Protein AF-A0A7W0TK50-F1 (afdb_monomer_lite)

Secondary structure (DSSP, 8-state):
-----------------------HHHHHHHHHHHHHHHTSHHHHHHHHHHHHHHHHHHHHHHTTTSS-SS-HHHHHHHHHHHHHHHHHHHHHHHHHHHHHHHHHHHHHHHHHHHHHHHHHHHHHHHHHHHHHHHHHHHHHHHHHHHHHHHHHHHTTTTTSS---------

Sequence (170 aa):
MAEGSGRRLDQPRGKGLATPRIDADAFGRFSEGIARFLGTGRFLFFQTLIVIAWITLNLVAVNLRWDMYPFILLNLVFSTQAAYAAPLILLAQNRQADRDRVQAEEDRSRAVSERAETEYLARELASLRASIGELATRDFIRSEMARLAGDEHDGTDDGRRRGGPRQPRN

Structure (mmCIF, N/CA/C/O backbone):
data_AF-A0A7W0TK50-F1
#
_entry.id   AF-A0A7W0TK50-F1
#
loop_
_atom_site.group_PDB
_atom_site.id
_atom_site.type_symbol
_atom_site.label_atom_id
_atom_site.label_alt_id
_atom_site.label_comp_id
_atom_site.label_asym_id
_atom_site.label_entity_id
_atom_site.label_seq_id
_atom_site.pdbx_PDB_ins_code
_atom_site.Cartn_x
_atom_site.Cartn_y
_atom_site.Cartn_z
_atom_site.occupancy
_atom_site.B_iso_or_equiv
_atom_site.auth_seq_id
_atom_site.auth_comp_id
_atom_site.auth_asym_id
_atom_site.auth_atom_id
_atom_site.pdbx_PDB_model_num
ATOM 1 N N . MET A 1 1 ? -65.786 22.161 -4.302 1.00 48.03 1 MET A N 1
ATOM 2 C CA . MET A 1 1 ? -64.637 21.644 -5.075 1.00 48.03 1 MET A CA 1
ATOM 3 C C . MET A 1 1 ? -63.671 22.787 -5.338 1.00 48.03 1 MET A C 1
ATOM 5 O O . MET A 1 1 ? -63.972 23.614 -6.184 1.00 48.03 1 MET A O 1
ATOM 9 N N . ALA A 1 2 ? -62.576 22.863 -4.580 1.00 45.66 2 ALA A N 1
ATOM 10 C CA . ALA A 1 2 ? -61.372 23.635 -4.907 1.00 45.66 2 ALA A CA 1
ATOM 11 C C . ALA A 1 2 ? -60.284 23.262 -3.883 1.00 45.66 2 ALA A C 1
ATOM 13 O O . ALA A 1 2 ? -60.076 23.970 -2.902 1.00 45.66 2 ALA A O 1
ATOM 14 N N . GLU A 1 3 ? -59.642 22.107 -4.062 1.00 50.06 3 GLU A N 1
ATOM 15 C CA . GLU A 1 3 ? -58.430 21.776 -3.308 1.00 50.06 3 GLU A CA 1
ATOM 16 C C . GLU A 1 3 ? -57.230 22.424 -4.002 1.00 50.06 3 GLU A C 1
ATOM 18 O O . GLU A 1 3 ? -56.899 22.121 -5.150 1.00 50.06 3 GLU A O 1
ATOM 23 N N . GLY A 1 4 ? -56.605 23.367 -3.297 1.00 53.03 4 GLY A N 1
ATOM 24 C CA . GLY A 1 4 ? -55.349 23.984 -3.690 1.00 53.03 4 GLY A CA 1
ATOM 25 C C . GLY A 1 4 ? -54.232 22.947 -3.671 1.00 53.03 4 GLY A C 1
ATOM 26 O O . GLY A 1 4 ? -53.811 22.477 -2.617 1.00 53.03 4 GLY A O 1
ATOM 27 N N . SER A 1 5 ? -53.750 22.595 -4.859 1.00 56.09 5 SER A N 1
ATOM 28 C CA . SER A 1 5 ? -52.656 21.652 -5.058 1.00 56.09 5 SER A CA 1
ATOM 29 C C . SER A 1 5 ? -51.350 22.223 -4.487 1.00 56.09 5 SER A C 1
ATOM 31 O O . SER A 1 5 ? -50.705 23.077 -5.098 1.00 56.09 5 SER A O 1
ATOM 33 N N . GLY A 1 6 ? -50.946 21.736 -3.313 1.00 60.34 6 GLY A N 1
ATOM 34 C CA . GLY A 1 6 ? -49.647 22.009 -2.701 1.00 60.34 6 GLY A CA 1
ATOM 35 C C . GLY A 1 6 ? -48.510 21.445 -3.552 1.00 60.34 6 GLY A C 1
ATOM 36 O O . GLY A 1 6 ? -48.143 20.275 -3.444 1.00 60.34 6 GLY A O 1
ATOM 37 N N . ARG A 1 7 ? -47.950 22.283 -4.425 1.00 56.72 7 ARG A N 1
ATOM 38 C CA . ARG A 1 7 ? -46.778 21.967 -5.244 1.00 56.72 7 ARG A CA 1
ATOM 39 C C . ARG A 1 7 ? -45.553 21.919 -4.327 1.00 56.72 7 ARG A C 1
ATOM 41 O O . ARG A 1 7 ? -45.020 22.957 -3.946 1.00 56.72 7 ARG A O 1
ATOM 48 N N . ARG A 1 8 ? -45.137 20.711 -3.935 1.00 58.75 8 ARG A N 1
ATOM 49 C CA . ARG A 1 8 ? -43.921 20.486 -3.140 1.00 58.75 8 ARG A CA 1
ATOM 50 C C . ARG A 1 8 ? -42.704 20.966 -3.936 1.00 58.75 8 ARG A C 1
ATOM 52 O O . ARG A 1 8 ? -42.360 20.394 -4.964 1.00 58.75 8 ARG A O 1
ATOM 59 N N . LEU A 1 9 ? -42.106 22.050 -3.451 1.00 61.47 9 LEU A N 1
ATOM 60 C CA . LEU A 1 9 ? -40.955 22.765 -4.014 1.00 61.47 9 LEU A CA 1
ATOM 61 C C . LEU A 1 9 ? -39.608 22.261 -3.469 1.00 61.47 9 LEU A C 1
ATOM 63 O O . LEU A 1 9 ? -38.596 22.931 -3.632 1.00 61.47 9 LEU A O 1
ATOM 67 N N . ASP A 1 10 ? -39.584 21.088 -2.843 1.00 57.31 10 ASP A N 1
ATOM 68 C CA . ASP A 1 10 ? -38.408 20.580 -2.140 1.00 57.31 10 ASP A CA 1
ATOM 69 C C . ASP A 1 10 ? -37.827 19.353 -2.846 1.00 57.31 10 ASP A C 1
ATOM 71 O O . ASP A 1 10 ? -37.928 18.214 -2.397 1.00 57.31 10 ASP A O 1
ATOM 75 N N . GLN A 1 11 ? -37.283 19.579 -4.038 1.00 63.47 11 GLN A N 1
ATOM 76 C CA . GLN A 1 11 ? -36.431 18.593 -4.684 1.00 63.47 11 GLN A CA 1
ATOM 77 C C . GLN A 1 11 ? -35.259 19.347 -5.309 1.00 63.47 11 GLN A C 1
ATOM 79 O O . GLN A 1 11 ? -35.442 20.015 -6.335 1.00 63.47 11 GLN A O 1
ATOM 84 N N . PRO A 1 12 ? -34.061 19.318 -4.697 1.00 56.88 12 PRO A N 1
ATOM 85 C CA . PRO A 1 12 ? -32.907 19.956 -5.296 1.00 56.88 12 PRO A CA 1
ATOM 86 C C . PRO A 1 12 ? -32.614 19.241 -6.615 1.00 56.88 12 PRO A C 1
ATOM 88 O O . PRO A 1 12 ? -32.216 18.077 -6.651 1.00 56.88 12 PRO A O 1
ATOM 91 N N . ARG A 1 13 ? -32.837 19.947 -7.727 1.00 56.88 13 ARG A N 1
ATOM 92 C CA . ARG A 1 13 ? -32.364 19.549 -9.053 1.00 56.88 13 ARG A CA 1
ATOM 93 C C . ARG A 1 13 ? -30.839 19.596 -9.046 1.00 56.88 13 ARG A C 1
ATOM 95 O O . ARG A 1 13 ? -30.234 20.580 -9.467 1.00 56.88 13 ARG A O 1
ATOM 102 N N . GLY A 1 14 ? -30.220 18.520 -8.574 1.00 54.84 14 GLY A N 1
ATOM 103 C CA . GLY A 1 14 ? -28.818 18.244 -8.831 1.00 54.84 14 GLY A CA 1
ATOM 104 C C . GLY A 1 14 ? -28.641 18.105 -10.336 1.00 54.84 14 GLY A C 1
ATOM 105 O O . GLY A 1 14 ? -29.060 17.113 -10.930 1.00 54.84 14 GLY A O 1
ATOM 106 N N . LYS A 1 15 ? -28.054 19.119 -10.974 1.00 56.91 15 LYS A N 1
ATOM 107 C CA . LYS A 1 15 ? -27.442 18.968 -12.294 1.00 56.91 15 LYS A CA 1
ATOM 108 C C . LYS A 1 15 ? -26.321 17.950 -12.117 1.00 56.91 15 LYS A C 1
ATOM 110 O O . LYS A 1 15 ? -25.216 18.304 -11.722 1.00 56.91 15 LYS A O 1
ATOM 115 N N . GLY A 1 16 ? -26.649 16.678 -12.325 1.00 56.72 16 GLY A N 1
ATOM 116 C CA . GLY A 1 16 ? -25.672 15.610 -12.410 1.00 56.72 16 GLY A CA 1
ATOM 117 C C . GLY A 1 16 ? -24.780 15.924 -13.595 1.00 56.72 16 GLY A C 1
ATOM 118 O O . GLY A 1 16 ? -25.162 15.694 -14.740 1.00 56.72 16 GLY A O 1
ATOM 119 N N . LEU A 1 17 ? -23.621 16.517 -13.319 1.00 65.19 17 LEU A N 1
ATOM 120 C CA . LEU A 1 17 ? -22.507 16.498 -14.244 1.00 65.19 17 LEU A CA 1
ATOM 121 C C . LEU A 1 17 ? -22.296 15.014 -14.547 1.00 65.19 17 LEU A C 1
ATOM 123 O O . LEU A 1 17 ? -22.012 14.242 -13.631 1.00 65.19 17 LEU A O 1
ATOM 127 N N . ALA A 1 18 ? -22.566 14.600 -15.784 1.00 61.16 18 ALA A N 1
ATOM 128 C CA . ALA A 1 18 ? -22.342 13.236 -16.225 1.00 61.16 18 ALA A CA 1
ATOM 129 C C . ALA A 1 18 ? -20.830 13.008 -16.210 1.00 61.16 18 ALA A C 1
ATOM 131 O O . ALA A 1 18 ? -20.143 13.206 -17.210 1.00 61.16 18 ALA A O 1
ATOM 132 N N . THR A 1 19 ? -20.294 12.679 -15.037 1.00 65.88 19 THR A N 1
ATOM 133 C CA . THR A 1 19 ? -18.942 12.170 -14.929 1.00 65.88 19 THR A CA 1
ATOM 134 C C . THR A 1 19 ? -18.921 10.899 -15.766 1.00 65.88 19 THR A C 1
ATOM 136 O O . THR A 1 19 ? -19.821 10.061 -15.619 1.00 65.88 19 THR A O 1
ATOM 139 N N . PRO A 1 20 ? -17.970 10.751 -16.703 1.00 60.78 20 PRO A N 1
ATOM 140 C CA . PRO A 1 20 ? -17.810 9.486 -17.389 1.00 60.78 20 PRO A CA 1
ATOM 141 C C . PRO A 1 20 ? -17.580 8.444 -16.297 1.00 60.78 20 PRO A C 1
ATOM 143 O O . PRO A 1 20 ? -16.573 8.485 -15.590 1.00 60.78 20 PRO A O 1
ATOM 146 N N . ARG A 1 21 ? -18.570 7.569 -16.095 1.00 60.75 21 ARG A N 1
ATOM 147 C CA . ARG A 1 21 ? -18.456 6.414 -15.211 1.00 60.75 21 ARG A CA 1
ATOM 148 C C . ARG A 1 21 ? -17.439 5.497 -15.867 1.00 60.75 21 ARG A C 1
ATOM 150 O O . ARG A 1 21 ? -17.793 4.648 -16.675 1.00 60.75 21 ARG A O 1
ATOM 157 N N . ILE A 1 22 ? -16.165 5.741 -15.578 1.00 62.25 22 ILE A N 1
ATOM 158 C CA . ILE A 1 22 ? -15.117 4.762 -15.813 1.00 62.25 22 ILE A CA 1
ATOM 159 C C . ILE A 1 22 ? -15.574 3.531 -15.043 1.00 62.25 22 ILE A C 1
ATOM 161 O O . ILE A 1 22 ? -15.781 3.601 -13.833 1.00 62.25 22 ILE A O 1
ATOM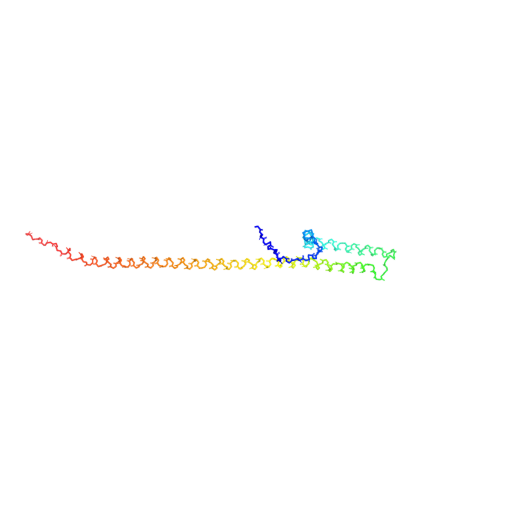 165 N N . ASP A 1 23 ? -15.839 2.461 -15.781 1.00 68.06 23 ASP A N 1
ATOM 166 C CA . ASP A 1 23 ? -16.447 1.239 -15.280 1.00 68.06 23 ASP A CA 1
ATOM 167 C C . ASP A 1 23 ? -15.513 0.602 -14.235 1.00 68.06 23 ASP A C 1
ATOM 169 O O . ASP A 1 23 ? -14.527 -0.077 -14.547 1.00 68.06 23 ASP A O 1
ATOM 173 N N . ALA A 1 24 ? -15.763 0.944 -12.968 1.00 66.69 24 ALA A N 1
ATOM 174 C CA . ALA A 1 24 ? -14.906 0.615 -11.836 1.00 66.69 24 ALA A CA 1
ATOM 175 C C . ALA A 1 24 ? -14.778 -0.904 -11.646 1.00 66.69 24 ALA A C 1
ATOM 177 O O . ALA A 1 24 ? -13.745 -1.381 -11.152 1.00 66.69 24 ALA A O 1
ATOM 178 N N . ASP A 1 25 ? -15.781 -1.652 -12.107 1.00 70.88 25 ASP A N 1
ATOM 179 C CA . ASP A 1 25 ? -15.845 -3.108 -12.053 1.00 70.88 25 ASP A CA 1
ATOM 180 C C . ASP A 1 25 ? -14.947 -3.743 -13.119 1.00 70.88 25 ASP A C 1
ATOM 182 O O . ASP A 1 25 ? -14.118 -4.607 -12.803 1.00 70.88 25 ASP A O 1
ATOM 186 N N . ALA A 1 26 ? -15.011 -3.258 -14.365 1.00 71.25 26 ALA A N 1
ATOM 187 C CA . ALA A 1 26 ? -14.138 -3.720 -15.447 1.00 71.25 26 ALA A CA 1
ATOM 188 C C . ALA A 1 26 ? -12.657 -3.463 -15.123 1.00 71.25 26 ALA A C 1
ATOM 190 O O . ALA A 1 26 ? -11.807 -4.355 -15.229 1.00 71.25 26 ALA A O 1
ATOM 191 N N . PHE A 1 27 ? -12.351 -2.261 -14.633 1.00 69.31 27 PHE A N 1
ATOM 192 C CA . PHE A 1 27 ? -10.996 -1.909 -14.221 1.00 69.31 27 PHE A CA 1
ATOM 193 C C . PHE A 1 27 ? -10.556 -2.669 -12.950 1.00 69.31 27 PHE A C 1
ATOM 195 O O . PHE A 1 27 ? -9.360 -2.858 -12.719 1.00 69.31 27 PHE A O 1
ATOM 202 N N . GLY A 1 28 ? -11.503 -3.135 -12.124 1.00 71.56 28 GLY A N 1
ATOM 203 C CA . GLY A 1 28 ? -11.227 -3.840 -10.865 1.00 71.56 28 GLY A CA 1
ATOM 204 C C . GLY A 1 28 ? -10.706 -5.241 -11.120 1.00 71.56 28 GLY A C 1
ATOM 205 O O . GLY A 1 28 ? -9.644 -5.616 -10.623 1.00 71.56 28 GLY A O 1
ATOM 206 N N . ARG A 1 29 ? -11.393 -5.959 -12.008 1.00 76.38 29 ARG A N 1
ATOM 207 C CA . ARG A 1 29 ? -10.981 -7.286 -12.478 1.00 76.38 29 ARG A CA 1
ATOM 208 C C . ARG A 1 29 ? -9.640 -7.252 -13.212 1.00 76.38 29 ARG A C 1
ATOM 210 O O . ARG A 1 29 ? -8.811 -8.141 -13.024 1.00 76.38 29 ARG A O 1
ATOM 217 N N . PHE A 1 30 ? -9.408 -6.214 -14.017 1.00 75.25 30 PHE A N 1
ATOM 218 C CA . PHE A 1 30 ? -8.127 -6.002 -14.693 1.00 75.25 30 PHE A CA 1
ATOM 219 C C . PHE A 1 30 ? -6.989 -5.759 -13.691 1.00 75.25 30 PHE A C 1
ATOM 221 O O . PHE A 1 30 ? -5.944 -6.406 -13.765 1.00 75.25 30 PHE A O 1
ATOM 228 N N . SER A 1 31 ? -7.225 -4.893 -12.701 1.00 72.50 31 SER A N 1
ATOM 229 C CA . SER A 1 31 ? -6.253 -4.586 -11.644 1.00 72.50 31 SER A CA 1
ATOM 230 C C . SER A 1 31 ? -5.916 -5.808 -10.788 1.00 72.50 31 SER A C 1
ATOM 232 O O . SER A 1 31 ? -4.760 -6.000 -10.428 1.00 72.50 31 SER A O 1
ATOM 234 N N . GLU A 1 32 ? -6.892 -6.666 -10.482 1.00 77.69 32 GLU A N 1
ATOM 235 C CA . GLU A 1 32 ? -6.662 -7.917 -9.749 1.00 77.69 32 GLU A CA 1
ATOM 236 C C . GLU A 1 32 ? -5.800 -8.909 -10.551 1.00 77.69 32 GLU A C 1
ATOM 238 O O . GLU A 1 32 ? -4.906 -9.556 -10.002 1.00 77.69 32 GLU A O 1
ATOM 243 N N . GLY A 1 33 ? -6.018 -8.998 -11.869 1.00 77.81 33 GLY A N 1
ATOM 244 C CA . GLY A 1 33 ? -5.163 -9.773 -12.772 1.00 77.81 33 GLY A CA 1
ATOM 245 C C . GLY A 1 33 ? -3.720 -9.263 -12.787 1.00 77.81 33 GLY A C 1
ATOM 246 O O . GLY A 1 33 ? -2.786 -10.047 -12.615 1.00 77.81 33 GLY A O 1
ATOM 247 N N . ILE A 1 34 ? -3.550 -7.946 -12.909 1.00 75.31 34 ILE A N 1
ATOM 248 C CA . ILE A 1 34 ? -2.247 -7.274 -12.879 1.00 75.31 34 ILE A CA 1
ATOM 249 C C . ILE A 1 34 ? -1.546 -7.456 -11.527 1.00 75.31 34 ILE A C 1
ATOM 251 O O . ILE A 1 34 ? -0.361 -7.778 -11.502 1.00 75.31 34 ILE A O 1
ATOM 255 N N . ALA A 1 35 ? -2.261 -7.320 -10.408 1.00 77.31 35 ALA A N 1
ATOM 256 C CA . ALA A 1 35 ? -1.697 -7.482 -9.069 1.00 77.31 35 ALA A CA 1
ATOM 257 C C . ALA A 1 35 ? -1.166 -8.905 -8.837 1.00 77.31 35 ALA A C 1
ATOM 259 O O . ALA A 1 35 ? -0.046 -9.077 -8.355 1.00 77.31 35 ALA A O 1
ATOM 260 N N . ARG A 1 36 ? -1.923 -9.933 -9.247 1.00 79.69 36 ARG A N 1
ATOM 261 C CA . ARG A 1 36 ? -1.457 -11.330 -9.190 1.00 79.69 36 ARG A CA 1
ATOM 262 C C . ARG A 1 36 ? -0.253 -11.572 -10.099 1.00 79.69 36 ARG A C 1
ATOM 264 O O . ARG A 1 36 ? 0.650 -12.324 -9.740 1.00 79.69 36 ARG A O 1
ATOM 271 N N . PHE A 1 37 ? -0.226 -10.927 -11.262 1.00 76.88 37 PHE A N 1
ATOM 272 C CA . PHE A 1 37 ? 0.859 -11.065 -12.227 1.00 76.88 37 PHE A CA 1
ATOM 273 C C . PHE A 1 37 ? 2.166 -10.412 -11.746 1.00 76.88 37 PHE A C 1
ATOM 275 O O . PHE A 1 37 ? 3.201 -11.074 -11.744 1.00 76.88 37 PHE A O 1
ATOM 282 N N . LEU A 1 38 ? 2.113 -9.164 -11.267 1.00 78.06 38 LEU A N 1
ATOM 283 C CA . LEU A 1 38 ? 3.262 -8.423 -10.720 1.00 78.06 38 LEU A CA 1
ATOM 284 C C . LEU A 1 38 ? 3.766 -8.994 -9.390 1.00 78.06 38 LEU A C 1
ATOM 286 O O . LEU A 1 38 ? 4.967 -8.964 -9.138 1.00 78.06 38 LEU A O 1
ATOM 290 N N . GLY A 1 39 ? 2.874 -9.532 -8.552 1.00 71.06 39 GLY A N 1
ATOM 291 C CA . GLY A 1 39 ? 3.242 -10.157 -7.277 1.00 71.06 39 GLY A CA 1
ATOM 292 C C . GLY A 1 39 ? 3.933 -11.517 -7.423 1.00 71.06 39 GLY A C 1
ATOM 293 O O . GLY A 1 39 ? 4.481 -12.041 -6.456 1.00 71.06 39 GLY A O 1
ATOM 294 N N . THR A 1 40 ? 3.932 -12.099 -8.626 1.00 82.50 40 THR A N 1
ATOM 295 C CA . THR A 1 40 ? 4.562 -13.394 -8.888 1.00 82.50 40 THR A CA 1
ATOM 296 C C . THR A 1 40 ? 5.966 -13.194 -9.466 1.00 82.50 40 THR A C 1
ATOM 298 O O . THR A 1 40 ? 6.129 -12.541 -10.495 1.00 82.50 40 THR A O 1
ATOM 301 N N . GLY A 1 41 ? 6.991 -13.847 -8.899 1.00 84.56 41 GLY A N 1
ATOM 302 C CA . GLY A 1 41 ? 8.392 -13.754 -9.371 1.00 84.56 41 GLY A CA 1
ATOM 303 C C . GLY A 1 41 ? 8.626 -14.144 -10.845 1.00 84.56 41 GLY A C 1
ATOM 304 O O . GLY A 1 41 ? 9.664 -13.833 -11.425 1.00 84.56 41 GLY A O 1
ATOM 305 N N . ARG A 1 42 ? 7.630 -14.769 -11.486 1.00 86.25 42 ARG A N 1
ATOM 306 C CA . ARG A 1 42 ? 7.602 -15.080 -12.923 1.00 86.25 42 ARG A CA 1
ATOM 307 C C . ARG A 1 42 ? 7.648 -13.821 -13.795 1.00 86.25 42 ARG A C 1
ATOM 309 O O . ARG A 1 42 ? 8.302 -13.859 -14.832 1.00 86.25 42 ARG A O 1
ATOM 316 N N . PHE A 1 43 ? 7.004 -12.721 -13.391 1.00 86.81 43 PHE A N 1
ATOM 317 C CA . PHE A 1 43 ? 7.041 -11.471 -14.160 1.00 86.81 43 PHE A CA 1
ATOM 318 C C . PHE A 1 43 ? 8.469 -10.927 -14.266 1.00 86.81 43 PHE A C 1
ATOM 320 O O . PHE A 1 43 ? 8.943 -10.661 -15.367 1.00 86.81 43 PHE A O 1
ATOM 327 N N . LEU A 1 44 ? 9.178 -10.849 -13.136 1.00 87.06 44 LEU A N 1
ATOM 328 C CA . LEU A 1 44 ? 10.566 -10.381 -13.085 1.00 87.06 44 LEU A CA 1
ATOM 329 C C . LEU A 1 44 ? 11.499 -11.257 -13.929 1.00 87.06 44 LEU A C 1
ATOM 331 O O . LEU A 1 44 ? 12.368 -10.731 -14.622 1.00 87.06 44 LEU A O 1
ATOM 335 N N . PHE A 1 45 ? 11.291 -12.576 -13.924 1.00 91.50 45 PHE A N 1
ATOM 336 C CA . PHE A 1 45 ? 12.058 -13.501 -14.759 1.00 91.50 45 PHE A CA 1
ATOM 337 C C . PHE A 1 45 ? 11.879 -13.214 -16.258 1.00 91.50 45 PHE A C 1
ATOM 339 O O . PHE A 1 45 ? 12.866 -12.998 -16.963 1.00 91.50 45 PHE A O 1
ATOM 346 N N . PHE A 1 46 ? 10.634 -13.150 -16.746 1.00 90.50 46 PHE A N 1
ATOM 347 C CA . PHE A 1 46 ? 10.365 -12.854 -18.159 1.00 90.50 46 PHE A CA 1
ATOM 348 C C . PHE A 1 46 ? 10.821 -11.445 -18.552 1.00 90.50 46 PHE A C 1
ATOM 350 O O . PHE A 1 46 ? 11.429 -11.283 -19.607 1.00 90.50 46 PHE A O 1
ATOM 357 N N . GLN A 1 47 ? 10.597 -10.446 -17.695 1.00 89.19 47 GLN A N 1
ATOM 358 C CA . GLN A 1 47 ? 11.048 -9.071 -17.913 1.00 89.19 47 GLN A CA 1
ATOM 359 C C . GLN A 1 47 ? 12.571 -9.002 -18.081 1.00 89.19 47 GLN A C 1
ATOM 361 O O . GLN A 1 47 ? 13.066 -8.372 -19.013 1.00 89.19 47 GLN A O 1
ATOM 366 N N . THR A 1 48 ? 13.318 -9.694 -17.218 1.00 90.12 48 THR A N 1
ATOM 367 C CA . THR A 1 48 ? 14.786 -9.749 -17.289 1.00 90.12 48 THR A CA 1
ATOM 368 C C . THR A 1 48 ? 15.249 -10.435 -18.572 1.00 90.12 48 THR A C 1
ATOM 370 O O . THR A 1 48 ? 16.151 -9.943 -19.245 1.00 90.12 48 THR A O 1
ATOM 373 N N . LEU A 1 49 ? 14.602 -11.539 -18.953 1.00 94.19 49 LEU A N 1
ATOM 374 C CA . LEU A 1 49 ? 14.938 -12.282 -20.167 1.00 94.19 49 LEU A CA 1
ATOM 375 C C . LEU A 1 49 ? 14.691 -11.452 -21.435 1.00 94.19 49 LEU A C 1
ATOM 377 O O . LEU A 1 49 ? 15.531 -11.448 -22.333 1.00 94.19 49 LEU A O 1
ATOM 381 N N . ILE A 1 50 ? 13.588 -10.697 -21.479 1.00 90.00 50 ILE A N 1
ATOM 382 C CA . ILE A 1 50 ? 13.286 -9.760 -22.570 1.00 90.00 50 ILE A CA 1
ATOM 383 C C . ILE A 1 50 ? 14.348 -8.662 -22.644 1.00 90.00 50 ILE A C 1
ATOM 385 O O . ILE A 1 50 ? 14.861 -8.400 -23.728 1.00 90.00 50 ILE A O 1
ATOM 389 N N . VAL A 1 51 ? 14.717 -8.048 -21.513 1.00 88.00 51 VAL A N 1
ATOM 390 C CA . VAL A 1 51 ? 15.749 -6.997 -21.473 1.00 88.00 51 VAL A CA 1
ATOM 391 C C . VAL A 1 51 ? 17.095 -7.526 -21.971 1.00 88.00 51 VAL A C 1
ATOM 393 O O . VAL A 1 51 ? 17.722 -6.885 -22.812 1.00 88.00 51 VAL A O 1
ATOM 396 N N . ILE A 1 52 ? 17.519 -8.709 -21.517 1.00 88.56 52 ILE A N 1
ATOM 397 C CA . ILE A 1 52 ? 18.767 -9.340 -21.971 1.00 88.56 52 ILE A CA 1
ATOM 398 C C . ILE A 1 52 ? 18.712 -9.611 -23.476 1.00 88.56 52 ILE A C 1
ATOM 400 O O . ILE A 1 52 ? 19.622 -9.205 -24.196 1.00 88.56 52 ILE A O 1
ATOM 404 N N . ALA A 1 53 ? 17.636 -10.235 -23.965 1.00 87.94 53 ALA A N 1
ATOM 405 C CA . ALA A 1 53 ? 17.463 -10.514 -25.388 1.00 87.94 53 ALA A CA 1
ATOM 406 C C . ALA A 1 53 ? 17.491 -9.229 -26.230 1.00 87.94 53 ALA A C 1
ATOM 408 O O . ALA A 1 53 ? 18.094 -9.203 -27.302 1.00 87.94 53 ALA A O 1
ATOM 409 N N . TRP A 1 54 ? 16.892 -8.149 -25.726 1.00 82.75 54 TRP A N 1
ATOM 410 C CA . TRP A 1 54 ? 16.856 -6.854 -26.396 1.00 82.75 54 TRP A CA 1
ATOM 411 C C . TRP A 1 54 ? 18.234 -6.190 -26.460 1.00 82.75 54 TRP A C 1
ATOM 413 O O . TRP A 1 54 ? 18.622 -5.676 -27.509 1.00 82.75 54 TRP A O 1
ATOM 423 N N . ILE A 1 55 ? 19.004 -6.252 -25.368 1.00 82.62 55 ILE A N 1
ATOM 424 C CA . ILE A 1 55 ? 20.396 -5.784 -25.334 1.00 82.62 55 ILE A CA 1
ATOM 425 C C . ILE A 1 55 ? 21.247 -6.594 -26.320 1.00 82.62 55 ILE A C 1
ATOM 427 O O . ILE A 1 55 ? 21.988 -6.004 -27.103 1.00 82.62 55 ILE A O 1
ATOM 431 N N . THR A 1 56 ? 21.118 -7.927 -26.339 1.00 83.69 56 THR A N 1
ATOM 432 C CA . THR A 1 56 ? 21.846 -8.797 -27.278 1.00 83.69 56 THR A CA 1
ATOM 433 C C . THR A 1 56 ? 21.481 -8.499 -28.733 1.00 83.69 56 THR A C 1
ATOM 435 O O . THR A 1 56 ? 22.374 -8.386 -29.571 1.00 83.69 56 THR A O 1
ATOM 438 N N . LEU A 1 57 ? 20.191 -8.321 -29.039 1.00 81.62 57 LEU A N 1
ATOM 439 C CA . LEU A 1 57 ? 19.724 -7.964 -30.380 1.00 81.62 57 LEU A CA 1
ATOM 440 C C . LEU A 1 57 ? 20.287 -6.611 -30.822 1.00 81.62 57 LEU A C 1
ATOM 442 O O . LEU A 1 57 ? 20.748 -6.489 -31.955 1.00 81.62 57 LEU A O 1
ATOM 446 N N . ASN A 1 58 ? 20.310 -5.619 -29.930 1.00 76.81 58 ASN A N 1
ATOM 447 C CA . ASN A 1 58 ? 20.900 -4.316 -30.220 1.00 76.81 58 ASN A CA 1
ATOM 448 C C . ASN A 1 58 ? 22.417 -4.435 -30.471 1.00 76.81 58 ASN A C 1
ATOM 450 O O . ASN A 1 58 ? 22.900 -3.918 -31.472 1.00 76.81 58 ASN A O 1
ATOM 454 N N . LEU A 1 59 ? 23.148 -5.220 -29.668 1.00 74.69 59 LEU A N 1
ATOM 455 C CA . LEU A 1 59 ? 24.585 -5.482 -29.855 1.00 74.69 59 LEU A CA 1
ATOM 456 C C . LEU A 1 59 ? 24.912 -6.148 -31.203 1.00 74.69 59 LEU A C 1
ATOM 458 O O . LEU A 1 59 ? 25.913 -5.820 -31.838 1.00 74.69 59 LEU A O 1
ATOM 462 N N . VAL A 1 60 ? 24.072 -7.079 -31.660 1.00 73.06 60 VAL A N 1
ATOM 463 C CA . VAL A 1 60 ? 24.231 -7.718 -32.977 1.00 73.06 60 VAL A CA 1
ATOM 464 C C . VAL A 1 60 ? 23.860 -6.740 -34.098 1.00 73.06 60 VAL A C 1
ATOM 466 O O . VAL A 1 60 ? 24.577 -6.655 -35.095 1.00 73.06 60 VAL A O 1
ATOM 469 N N . ALA A 1 61 ? 22.803 -5.944 -33.916 1.00 68.12 61 ALA A N 1
ATOM 470 C CA . ALA A 1 61 ? 22.358 -4.920 -34.864 1.00 68.12 61 ALA A CA 1
ATOM 471 C C . ALA A 1 61 ? 23.318 -3.716 -34.985 1.00 68.12 61 ALA A C 1
ATOM 473 O O . ALA A 1 61 ? 23.331 -3.041 -36.017 1.00 68.12 61 ALA A O 1
ATOM 474 N N . VAL A 1 62 ? 24.177 -3.473 -33.991 1.00 58.75 62 VAL A N 1
ATOM 475 C CA . VAL A 1 62 ? 25.280 -2.494 -34.060 1.00 58.75 62 VAL A CA 1
ATOM 476 C C . VAL A 1 62 ? 26.270 -2.836 -35.175 1.00 58.75 62 VAL A C 1
ATOM 478 O O . VAL A 1 62 ? 26.767 -1.925 -35.837 1.00 58.75 62 VAL A O 1
ATOM 481 N N . ASN A 1 63 ? 26.497 -4.124 -35.469 1.00 60.25 63 ASN A N 1
ATOM 482 C CA . ASN A 1 63 ? 27.319 -4.531 -36.619 1.00 60.25 63 ASN A CA 1
ATOM 483 C C . ASN A 1 63 ? 26.690 -4.124 -37.967 1.00 60.25 63 ASN A C 1
ATOM 485 O O . ASN A 1 63 ? 27.406 -3.967 -38.953 1.00 60.25 63 ASN A O 1
ATOM 489 N N . LEU A 1 64 ? 25.373 -3.886 -38.004 1.00 62.03 64 LEU A N 1
ATOM 490 C CA . LEU A 1 64 ? 24.644 -3.334 -39.153 1.00 62.03 64 LEU A CA 1
ATOM 491 C C . LEU A 1 64 ? 24.566 -1.789 -39.139 1.00 62.03 64 LEU A C 1
ATOM 493 O O . LEU A 1 64 ? 23.891 -1.209 -39.987 1.00 62.03 64 LEU A O 1
ATOM 497 N N . ARG A 1 65 ? 25.270 -1.108 -38.215 1.00 60.25 65 ARG A N 1
ATOM 498 C CA . ARG A 1 65 ? 25.290 0.363 -38.026 1.00 60.25 65 ARG A CA 1
ATOM 499 C C . ARG A 1 65 ? 23.925 0.990 -37.691 1.00 60.25 65 ARG A C 1
ATOM 501 O O . ARG A 1 65 ? 23.748 2.189 -37.888 1.00 60.25 65 ARG A O 1
ATOM 508 N N . TRP A 1 66 ? 22.970 0.205 -37.187 1.00 55.84 66 TRP A N 1
ATOM 509 C CA . TRP A 1 66 ? 21.598 0.674 -36.949 1.00 55.84 66 TRP A CA 1
ATOM 510 C C . TRP A 1 66 ? 21.468 1.590 -35.712 1.00 55.84 66 TRP A C 1
ATOM 512 O O . TRP A 1 66 ? 20.587 2.444 -35.684 1.00 55.84 66 TRP A O 1
ATOM 522 N N . ASP A 1 67 ? 22.373 1.475 -34.730 1.00 62.78 67 ASP A N 1
ATOM 523 C CA . ASP A 1 67 ? 22.477 2.392 -33.579 1.00 62.78 67 ASP A CA 1
ATOM 524 C C . ASP A 1 67 ? 23.936 2.427 -33.070 1.00 62.78 67 ASP A C 1
ATOM 526 O O . ASP A 1 67 ? 24.419 1.473 -32.465 1.00 62.78 67 ASP A O 1
ATOM 530 N N . MET A 1 68 ? 24.692 3.480 -33.402 1.00 56.94 68 MET A N 1
ATOM 531 C CA . MET A 1 68 ? 26.109 3.638 -33.029 1.00 56.94 68 MET A CA 1
ATOM 532 C C . MET A 1 68 ? 26.203 4.230 -31.607 1.00 56.94 68 MET A C 1
ATOM 534 O O . MET A 1 68 ? 25.352 5.026 -31.224 1.00 56.94 68 MET A O 1
ATOM 538 N N . TYR A 1 69 ? 27.211 3.848 -30.810 1.00 52.78 69 TYR A N 1
ATOM 539 C CA . TYR A 1 69 ? 27.364 4.280 -29.405 1.00 52.78 69 TYR A CA 1
ATOM 540 C C . TYR A 1 69 ? 27.141 5.803 -29.245 1.00 52.78 69 TYR A C 1
ATOM 542 O O . TYR A 1 69 ? 27.839 6.559 -29.927 1.00 52.78 69 TYR A O 1
ATOM 550 N N . PRO A 1 70 ? 26.197 6.277 -28.396 1.00 59.53 70 PRO A N 1
ATOM 551 C CA . PRO A 1 70 ? 25.644 5.654 -27.189 1.00 59.53 70 PRO A CA 1
ATOM 552 C C . PRO A 1 70 ? 24.132 5.326 -27.291 1.00 59.53 70 PRO A C 1
ATOM 554 O O . PRO A 1 70 ? 23.313 6.039 -26.723 1.00 59.53 70 PRO A O 1
ATOM 557 N N . PHE A 1 71 ? 23.756 4.258 -28.007 1.00 71.12 71 PHE A N 1
ATOM 558 C CA . PHE A 1 71 ? 22.422 3.608 -28.021 1.00 71.12 71 PHE A CA 1
ATOM 559 C C . PHE A 1 71 ? 21.220 4.530 -27.719 1.00 71.12 71 PHE A C 1
ATOM 561 O O . PHE A 1 71 ? 20.515 4.359 -26.711 1.00 71.12 71 PHE A O 1
ATOM 568 N N . ILE A 1 72 ? 21.005 5.552 -28.556 1.00 75.75 72 ILE A N 1
ATOM 569 C CA . ILE A 1 72 ? 20.021 6.611 -28.274 1.00 75.75 72 ILE A CA 1
ATOM 570 C C . ILE A 1 72 ? 18.600 6.032 -28.266 1.00 75.75 72 ILE A C 1
ATOM 572 O O . ILE A 1 72 ? 17.771 6.425 -27.444 1.00 75.75 72 ILE A O 1
ATOM 576 N N . LEU A 1 73 ? 18.325 5.066 -29.149 1.00 75.75 73 LEU A N 1
ATOM 577 C CA . LEU A 1 73 ? 16.991 4.490 -29.314 1.00 75.75 73 LEU A CA 1
ATOM 578 C C . LEU A 1 73 ? 16.641 3.566 -28.148 1.00 75.75 73 LEU A C 1
ATOM 580 O O . LEU A 1 73 ? 15.509 3.591 -27.662 1.00 75.75 73 LEU A O 1
ATOM 584 N N . LEU A 1 74 ? 17.621 2.805 -27.651 1.00 79.38 74 LEU A N 1
ATOM 585 C CA . LEU A 1 74 ? 17.463 1.967 -26.461 1.00 79.38 74 LEU A CA 1
ATOM 586 C C . LEU A 1 74 ? 17.073 2.821 -25.247 1.00 79.38 74 LEU A C 1
ATOM 588 O O . LEU A 1 74 ? 16.090 2.530 -24.563 1.00 79.38 74 LEU A O 1
ATOM 592 N N . ASN A 1 75 ? 17.823 3.900 -25.016 1.00 82.19 75 ASN A N 1
ATOM 593 C CA . ASN A 1 75 ? 17.561 4.815 -23.911 1.00 82.19 75 ASN A CA 1
ATOM 594 C C . ASN A 1 75 ? 16.216 5.526 -24.056 1.00 82.19 75 ASN A C 1
ATOM 596 O O . ASN A 1 75 ? 15.498 5.671 -23.066 1.00 82.19 75 ASN A O 1
ATOM 600 N N . LEU A 1 76 ? 15.843 5.937 -25.270 1.00 84.25 76 LEU A N 1
ATOM 601 C CA . LEU A 1 76 ? 14.565 6.601 -25.522 1.00 84.25 76 LEU A CA 1
ATOM 602 C C . LEU A 1 76 ? 13.377 5.684 -25.194 1.00 84.25 76 LEU A C 1
ATOM 604 O O . LEU A 1 76 ? 12.444 6.094 -24.497 1.00 84.25 76 LEU A O 1
ATOM 608 N N . VAL A 1 77 ? 13.422 4.431 -25.653 1.00 86.00 77 VAL A N 1
ATOM 609 C CA . VAL A 1 77 ? 12.363 3.445 -25.392 1.00 86.00 77 VAL A CA 1
ATOM 610 C C . VAL A 1 77 ? 12.278 3.122 -23.902 1.00 86.00 77 VAL A C 1
ATOM 612 O O . VAL A 1 77 ? 11.181 3.133 -23.344 1.00 86.00 77 VAL A O 1
ATOM 615 N N . PHE A 1 78 ? 13.411 2.902 -23.231 1.00 86.62 78 PHE A N 1
ATOM 616 C CA . PHE A 1 78 ? 13.425 2.616 -21.795 1.00 86.62 78 PHE A CA 1
ATOM 617 C C . PHE A 1 78 ? 12.936 3.808 -20.957 1.00 86.62 78 PHE A C 1
ATOM 619 O O . PHE A 1 78 ? 12.130 3.635 -20.044 1.00 86.62 78 PHE A O 1
ATOM 626 N N . SER A 1 79 ? 13.334 5.032 -21.315 1.00 90.31 79 SER A N 1
ATOM 627 C CA . SER A 1 79 ? 12.858 6.253 -20.649 1.00 90.31 79 SER A CA 1
ATOM 628 C C . SER A 1 79 ? 11.348 6.425 -20.808 1.00 90.31 79 SER A C 1
ATOM 630 O O . SER A 1 79 ? 10.649 6.747 -19.848 1.00 90.31 79 SER A O 1
ATOM 632 N N . THR A 1 80 ? 10.823 6.145 -22.003 1.00 89.00 80 THR A N 1
ATOM 633 C CA . THR A 1 80 ? 9.379 6.185 -22.269 1.00 89.00 80 THR A CA 1
ATOM 634 C C . THR A 1 80 ? 8.638 5.089 -21.496 1.00 89.00 80 THR A C 1
ATOM 636 O O . THR A 1 80 ? 7.565 5.339 -20.947 1.00 89.00 80 THR A O 1
ATOM 639 N N . GLN A 1 81 ? 9.221 3.890 -21.390 1.00 92.25 81 GLN A N 1
ATOM 640 C CA . GLN A 1 81 ? 8.659 2.783 -20.614 1.00 92.25 81 GLN A CA 1
ATOM 641 C C . GLN A 1 81 ? 8.548 3.143 -19.127 1.00 92.25 81 GLN A C 1
ATOM 643 O O . GLN A 1 81 ? 7.484 2.952 -18.533 1.00 92.25 81 GLN A O 1
ATOM 648 N N . ALA A 1 82 ? 9.599 3.725 -18.547 1.00 89.62 82 ALA A N 1
ATOM 649 C CA . ALA A 1 82 ? 9.581 4.207 -17.170 1.00 89.62 82 ALA A CA 1
ATOM 650 C C . ALA A 1 82 ? 8.554 5.337 -16.971 1.00 89.62 82 ALA A C 1
ATOM 652 O O . ALA A 1 82 ? 7.792 5.322 -16.001 1.00 89.62 82 ALA A O 1
ATOM 653 N N . ALA A 1 83 ? 8.474 6.276 -17.920 1.00 93.75 83 ALA A N 1
ATOM 654 C CA . ALA A 1 83 ? 7.526 7.387 -17.868 1.00 93.75 83 ALA A CA 1
ATOM 655 C C . ALA A 1 83 ? 6.059 6.923 -17.901 1.00 93.75 83 ALA A C 1
ATOM 657 O O . ALA A 1 83 ? 5.230 7.487 -17.190 1.00 93.75 83 ALA A O 1
ATOM 658 N N . TYR A 1 84 ? 5.729 5.880 -18.672 1.00 92.69 84 TYR A N 1
ATOM 659 C CA . TYR A 1 84 ? 4.373 5.316 -18.717 1.00 92.69 84 TYR A CA 1
ATOM 660 C C . TYR A 1 84 ? 4.059 4.383 -17.534 1.00 92.69 84 TYR A C 1
ATOM 662 O O . TYR A 1 84 ? 2.896 4.227 -17.154 1.00 92.69 84 TYR A O 1
ATOM 670 N N . ALA A 1 85 ? 5.077 3.800 -16.894 1.00 88.88 85 ALA A N 1
ATOM 671 C CA . ALA A 1 85 ? 4.881 2.992 -15.694 1.00 88.88 85 ALA A CA 1
ATOM 672 C C . ALA A 1 85 ? 4.360 3.830 -14.512 1.00 88.88 85 ALA A C 1
ATOM 674 O O . ALA A 1 85 ? 3.467 3.381 -13.796 1.00 88.88 85 ALA A O 1
ATOM 675 N N . ALA A 1 86 ? 4.856 5.058 -14.335 1.00 87.31 86 ALA A N 1
ATOM 676 C CA . ALA A 1 86 ? 4.458 5.944 -13.237 1.00 87.31 86 ALA A CA 1
ATOM 677 C C . ALA A 1 86 ? 2.931 6.188 -13.128 1.00 87.31 86 ALA A C 1
ATOM 679 O O . ALA A 1 86 ? 2.376 5.938 -12.056 1.00 87.31 86 ALA A O 1
ATOM 680 N N . PRO A 1 87 ? 2.206 6.611 -14.186 1.00 85.69 87 PRO A N 1
ATOM 681 C CA . PRO A 1 87 ? 0.758 6.818 -14.108 1.00 85.69 87 PRO A CA 1
ATOM 682 C C . PRO A 1 87 ? -0.032 5.514 -13.935 1.00 85.69 87 PRO A C 1
ATOM 684 O O . PRO A 1 87 ? -1.055 5.512 -13.250 1.00 85.69 87 PRO A O 1
ATOM 687 N N . LEU A 1 88 ? 0.436 4.396 -14.502 1.00 83.88 88 LEU A N 1
ATOM 688 C CA . LEU A 1 88 ? -0.186 3.084 -14.285 1.00 83.88 88 LEU A CA 1
ATOM 689 C C . LEU A 1 88 ? -0.070 2.638 -12.825 1.00 83.88 88 LEU A C 1
ATOM 691 O O . LEU A 1 88 ? -1.050 2.168 -12.244 1.00 83.88 88 LEU A O 1
ATOM 695 N N . ILE A 1 89 ? 1.111 2.814 -12.228 1.00 85.06 89 ILE A N 1
ATOM 696 C CA . ILE A 1 89 ? 1.355 2.513 -10.816 1.00 85.06 89 ILE A CA 1
ATOM 697 C C . ILE A 1 89 ? 0.496 3.421 -9.935 1.00 85.06 89 ILE A C 1
ATOM 699 O O . ILE A 1 89 ? -0.151 2.919 -9.022 1.00 85.06 89 ILE A O 1
ATOM 703 N N . LEU A 1 90 ? 0.418 4.722 -10.235 1.00 84.44 90 LEU A N 1
ATOM 704 C CA . LEU A 1 90 ? -0.417 5.670 -9.491 1.00 84.44 90 LEU A CA 1
ATOM 705 C C . LEU A 1 90 ? -1.896 5.265 -9.522 1.00 84.44 90 LEU A C 1
ATOM 707 O O . LEU A 1 90 ? -2.573 5.302 -8.497 1.00 84.44 90 LEU A O 1
ATOM 711 N N . LEU A 1 91 ? -2.401 4.826 -10.676 1.00 81.00 91 LEU A N 1
ATOM 712 C CA . LEU A 1 91 ? -3.787 4.382 -10.797 1.00 81.00 91 LEU A CA 1
ATOM 713 C C . LEU A 1 91 ? -4.044 3.073 -10.031 1.00 81.00 91 LEU A C 1
ATOM 715 O O . LEU A 1 91 ? -5.096 2.919 -9.405 1.00 81.00 91 LEU A O 1
ATOM 719 N N . ALA A 1 92 ? -3.078 2.150 -10.033 1.00 80.62 92 ALA A N 1
ATOM 720 C CA . ALA A 1 92 ? -3.139 0.941 -9.215 1.00 80.62 92 ALA A CA 1
ATOM 721 C C . ALA A 1 92 ? -3.106 1.267 -7.710 1.00 80.62 92 ALA A C 1
ATOM 723 O O . ALA A 1 92 ? -3.874 0.682 -6.944 1.00 80.62 92 ALA A O 1
ATOM 724 N N . GLN A 1 93 ? -2.276 2.233 -7.303 1.00 82.56 93 GLN A N 1
ATOM 725 C CA . GLN A 1 93 ? -2.150 2.695 -5.920 1.00 82.56 93 GLN A CA 1
ATOM 726 C C . GLN A 1 93 ? -3.409 3.416 -5.430 1.00 82.56 93 GLN A C 1
ATOM 728 O O . GLN A 1 93 ? -3.891 3.083 -4.353 1.00 82.56 93 GLN A O 1
ATOM 733 N N . ASN A 1 94 ? -4.004 4.319 -6.220 1.00 79.56 94 ASN A N 1
ATOM 734 C CA . ASN A 1 94 ? -5.268 4.977 -5.854 1.00 79.56 94 ASN A CA 1
ATOM 735 C C . ASN A 1 94 ? -6.365 3.949 -5.554 1.00 79.56 94 ASN A C 1
ATOM 737 O O . ASN A 1 94 ? -7.081 4.066 -4.568 1.00 79.56 94 ASN A O 1
ATOM 741 N N . ARG A 1 95 ? -6.436 2.869 -6.341 1.00 77.69 95 ARG A N 1
ATOM 742 C CA . ARG A 1 95 ? -7.402 1.789 -6.098 1.00 77.69 95 ARG A CA 1
ATOM 743 C C . ARG A 1 95 ? -7.090 0.896 -4.911 1.00 77.69 95 ARG A C 1
ATOM 745 O O . ARG A 1 95 ? -8.004 0.248 -4.397 1.00 77.69 95 ARG A O 1
ATOM 752 N N . GLN A 1 96 ? -5.821 0.753 -4.551 1.00 79.69 96 GLN A N 1
ATOM 753 C CA . GLN A 1 96 ? -5.452 0.087 -3.305 1.00 79.69 96 GLN A CA 1
ATOM 754 C C . GLN A 1 96 ? -5.873 0.966 -2.128 1.00 79.69 96 GLN A C 1
ATOM 756 O O . GLN A 1 96 ? -6.646 0.503 -1.301 1.00 79.69 96 GLN A O 1
ATOM 761 N N . ALA A 1 97 ? -5.524 2.254 -2.151 1.00 82.50 97 ALA A N 1
ATOM 762 C CA . ALA A 1 97 ? -5.893 3.216 -1.115 1.00 82.50 97 ALA A CA 1
ATOM 763 C C . ALA A 1 97 ? -7.415 3.343 -0.918 1.00 82.50 97 ALA A C 1
ATOM 765 O O . ALA A 1 97 ? -7.880 3.398 0.219 1.00 82.50 97 ALA A O 1
ATOM 766 N N . ASP A 1 98 ? -8.201 3.335 -1.999 1.00 82.38 98 ASP A N 1
ATOM 767 C CA . ASP A 1 98 ? -9.667 3.356 -1.918 1.00 82.38 98 ASP A CA 1
ATOM 768 C C . ASP A 1 98 ? -10.224 2.094 -1.238 1.00 82.38 98 ASP A C 1
ATOM 770 O O . ASP A 1 98 ? -11.111 2.185 -0.389 1.00 82.38 98 ASP A O 1
ATOM 774 N N . ARG A 1 99 ? -9.687 0.910 -1.570 1.00 82.62 99 ARG A N 1
ATOM 775 C CA . ARG A 1 99 ? -10.079 -0.354 -0.924 1.00 82.62 99 ARG A CA 1
ATOM 776 C C . ARG A 1 99 ? -9.668 -0.392 0.542 1.00 82.62 99 ARG A C 1
ATOM 778 O O . ARG A 1 99 ? -10.490 -0.740 1.384 1.00 82.62 99 ARG A O 1
ATOM 785 N N . ASP A 1 100 ? -8.439 0.012 0.841 1.00 85.31 100 ASP A N 1
ATOM 786 C CA . ASP A 1 100 ? -7.909 0.063 2.204 1.00 85.31 100 ASP A CA 1
ATOM 787 C C . ASP A 1 100 ? -8.728 1.026 3.071 1.00 85.31 100 ASP A C 1
ATOM 789 O O . ASP A 1 100 ? -8.990 0.754 4.243 1.00 85.31 100 ASP A O 1
ATOM 793 N N . ARG A 1 101 ? -9.204 2.131 2.485 1.00 88.06 101 ARG A N 1
ATOM 794 C CA . ARG A 1 101 ? -10.093 3.073 3.163 1.00 88.06 101 ARG A CA 1
ATOM 795 C C . ARG A 1 101 ? -11.446 2.454 3.503 1.00 88.06 101 ARG A C 1
ATOM 797 O O . ARG A 1 101 ? -11.882 2.601 4.643 1.00 88.06 101 ARG A O 1
ATOM 804 N N . VAL A 1 102 ? -12.095 1.786 2.547 1.00 86.62 102 VAL A N 1
ATOM 805 C CA . VAL A 1 102 ? -13.386 1.113 2.782 1.00 86.62 102 VAL A CA 1
ATOM 806 C C . VAL A 1 102 ? -13.230 0.031 3.849 1.00 86.62 102 VAL A C 1
ATOM 808 O O . VAL A 1 102 ? -14.005 0.002 4.801 1.00 86.62 102 VAL A O 1
ATOM 811 N N . GLN A 1 103 ? -12.178 -0.786 3.755 1.00 87.75 103 GLN A N 1
ATOM 812 C CA . GLN A 1 103 ? -11.882 -1.809 4.756 1.00 87.75 103 GLN A CA 1
ATOM 813 C C . GLN A 1 103 ? -11.687 -1.193 6.149 1.00 87.75 103 GLN A C 1
ATOM 815 O O . GLN A 1 103 ? -12.274 -1.659 7.120 1.00 87.75 103 GLN A O 1
ATOM 820 N N . ALA A 1 104 ? -10.938 -0.091 6.251 1.00 90.19 104 ALA A N 1
ATOM 821 C CA . ALA A 1 104 ? -10.728 0.602 7.519 1.00 90.19 104 ALA A CA 1
ATOM 822 C C . ALA A 1 104 ? -12.011 1.240 8.086 1.00 90.19 104 ALA A C 1
ATOM 824 O O . ALA A 1 104 ? -12.153 1.363 9.304 1.00 90.19 104 ALA A O 1
ATOM 825 N N . GLU A 1 105 ? -12.934 1.693 7.236 1.00 91.62 105 GLU A N 1
ATOM 826 C CA . GLU A 1 105 ? -14.243 2.202 7.662 1.00 91.62 105 GLU A CA 1
ATOM 827 C C . GLU A 1 105 ? -15.138 1.072 8.193 1.00 91.62 105 GLU A C 1
ATOM 829 O O . GLU A 1 105 ? -15.728 1.225 9.268 1.00 91.62 105 GLU A O 1
ATOM 834 N N . GLU A 1 106 ? -15.170 -0.077 7.516 1.00 91.75 106 GLU A N 1
ATOM 835 C CA . GLU A 1 106 ? -15.879 -1.268 7.996 1.00 91.75 106 GLU A CA 1
ATOM 836 C C . GLU A 1 106 ? -15.312 -1.780 9.320 1.00 91.75 106 GLU A C 1
ATOM 838 O O . GLU A 1 106 ? -16.075 -2.020 10.256 1.00 91.75 106 GLU A O 1
ATOM 843 N N . ASP A 1 107 ? -13.989 -1.894 9.434 1.00 91.31 107 ASP A N 1
ATOM 844 C CA . ASP A 1 107 ? -13.328 -2.369 10.650 1.00 91.31 107 ASP A CA 1
ATOM 845 C C . ASP A 1 107 ? -13.620 -1.440 11.838 1.00 91.31 107 ASP A C 1
ATOM 847 O O . ASP A 1 107 ? -13.894 -1.907 12.946 1.00 91.31 107 ASP A O 1
ATOM 851 N N . ARG A 1 108 ? -13.655 -0.117 11.613 1.00 91.31 108 ARG A N 1
ATOM 852 C CA . ARG A 1 108 ? -14.089 0.841 12.644 1.00 91.31 108 ARG A CA 1
ATOM 853 C C . ARG A 1 108 ? -15.543 0.620 13.049 1.00 91.31 108 ARG A C 1
ATOM 855 O O . ARG A 1 108 ? -15.832 0.638 14.243 1.00 91.31 108 ARG A O 1
ATOM 862 N N . SER A 1 109 ? -16.447 0.422 12.089 1.00 91.88 109 SER A N 1
ATOM 863 C CA . SER A 1 109 ? -17.859 0.158 12.390 1.00 91.88 109 SER A CA 1
ATOM 864 C C . SER A 1 109 ? -18.025 -1.130 13.198 1.00 91.88 109 SER A C 1
ATOM 866 O O . SER A 1 109 ? -18.751 -1.135 14.190 1.00 91.88 109 SER A O 1
ATOM 868 N N . ARG A 1 110 ? -17.319 -2.200 12.816 1.00 91.81 110 ARG A N 1
ATOM 869 C CA . ARG A 1 110 ? -17.326 -3.483 13.532 1.00 91.81 110 ARG A CA 1
ATOM 870 C C . ARG A 1 110 ? -16.798 -3.325 14.954 1.00 91.81 110 ARG A C 1
ATOM 872 O O . ARG A 1 110 ? -17.473 -3.734 15.888 1.00 91.81 110 ARG A O 1
ATOM 879 N N . ALA A 1 111 ? -15.676 -2.630 15.139 1.00 92.06 111 ALA A N 1
ATOM 880 C CA . ALA A 1 111 ? -15.108 -2.385 16.464 1.00 92.06 111 ALA A CA 1
ATOM 881 C C . ALA A 1 111 ? -16.052 -1.590 17.388 1.00 92.06 111 ALA A C 1
ATOM 883 O O . ALA A 1 111 ? -16.054 -1.796 18.601 1.00 92.06 111 ALA A O 1
ATOM 884 N N . VAL A 1 112 ? -16.857 -0.671 16.840 1.00 93.00 112 VAL A N 1
ATOM 885 C CA . VAL A 1 112 ? -17.889 0.038 17.614 1.00 93.00 112 VAL A CA 1
ATOM 886 C C . VAL A 1 112 ? -19.007 -0.918 18.034 1.00 93.00 112 VAL A C 1
ATOM 888 O O . VAL A 1 112 ? -19.392 -0.908 19.204 1.00 93.00 112 VAL A O 1
ATOM 891 N N . SER A 1 113 ? -19.492 -1.766 17.124 1.00 92.75 113 SER A N 1
ATOM 892 C CA . SER A 1 113 ? -20.508 -2.781 17.431 1.00 92.75 113 SER A CA 1
ATOM 893 C C . SER A 1 113 ? -20.020 -3.799 18.465 1.00 92.75 113 SER A C 1
ATOM 895 O O . SER A 1 113 ? -20.715 -4.037 19.447 1.00 92.75 113 SER A O 1
ATOM 897 N N . GLU A 1 114 ? -18.799 -4.318 18.322 1.00 91.19 114 GLU A N 1
ATOM 898 C CA . GLU A 1 114 ? -18.188 -5.252 19.280 1.00 91.19 114 GLU A CA 1
ATOM 899 C C . GLU A 1 114 ? -18.059 -4.633 20.681 1.00 91.19 114 GLU A C 1
ATOM 901 O O . GLU A 1 114 ? -18.332 -5.278 21.696 1.00 91.19 114 GLU A O 1
ATOM 906 N N . ARG A 1 115 ? -17.688 -3.348 20.768 1.00 92.62 115 ARG A N 1
ATOM 907 C CA . ARG A 1 115 ? -17.656 -2.627 22.052 1.00 92.62 115 ARG A CA 1
ATOM 908 C C . ARG A 1 115 ? -19.046 -2.495 22.669 1.00 92.62 115 ARG A C 1
ATOM 910 O O . ARG A 1 115 ? -19.189 -2.680 23.873 1.00 92.62 115 ARG A O 1
ATOM 917 N N . ALA A 1 116 ? -20.065 -2.205 21.865 1.00 93.50 116 ALA A N 1
ATOM 918 C CA . ALA A 1 116 ? -21.438 -2.113 22.353 1.00 93.50 116 ALA A CA 1
ATOM 919 C C . ALA A 1 116 ? -21.971 -3.476 22.830 1.00 93.50 116 ALA A C 1
ATOM 921 O O . ALA A 1 116 ? -22.601 -3.552 23.883 1.00 93.50 116 ALA A O 1
ATOM 922 N N . GLU A 1 117 ? -21.678 -4.556 22.101 1.00 92.50 117 GLU A N 1
ATOM 923 C CA . GLU A 1 117 ? -22.046 -5.923 22.490 1.00 92.50 117 GLU A CA 1
ATOM 924 C C . GLU A 1 117 ? -21.344 -6.358 23.779 1.00 92.50 117 GLU A C 1
ATOM 926 O O . GLU A 1 117 ? -21.985 -6.897 24.680 1.00 92.50 117 GLU A O 1
ATOM 931 N N . THR A 1 118 ? -20.047 -6.079 23.916 1.00 93.25 118 THR A N 1
ATOM 932 C CA . THR A 1 118 ? -19.307 -6.394 25.149 1.00 93.25 118 THR A CA 1
ATOM 933 C C . THR A 1 118 ? -19.807 -5.587 26.344 1.00 93.25 118 THR A C 1
ATOM 935 O O . THR A 1 118 ? -19.947 -6.144 27.434 1.00 93.25 118 THR A O 1
ATOM 938 N N . GLU A 1 119 ? -20.139 -4.307 26.159 1.00 94.00 119 GLU A N 1
ATOM 939 C CA . GLU A 1 119 ? -20.744 -3.491 27.213 1.00 94.00 119 GLU A CA 1
ATOM 940 C C . GLU A 1 119 ? -22.140 -4.001 27.600 1.00 94.00 119 GLU A C 1
ATOM 942 O O . GLU A 1 119 ? -22.464 -4.075 28.788 1.00 94.00 119 GLU A O 1
ATOM 947 N N . TYR A 1 120 ? -22.950 -4.401 26.618 1.00 94.31 120 TYR A N 1
ATOM 948 C CA . TYR A 1 120 ? -24.254 -5.011 26.860 1.00 94.31 120 TYR A CA 1
ATOM 949 C C . TYR A 1 120 ? -24.119 -6.304 27.672 1.00 94.31 120 TYR A C 1
ATOM 951 O O . TYR A 1 120 ? -24.720 -6.419 28.741 1.00 94.31 120 TYR A O 1
ATOM 959 N N . LEU A 1 121 ? -23.253 -7.228 27.242 1.00 94.06 121 LEU A N 1
ATOM 960 C CA . LEU A 1 121 ? -22.981 -8.476 27.960 1.00 94.06 121 LEU A CA 1
ATOM 961 C C . LEU A 1 121 ? -22.452 -8.228 29.378 1.00 94.06 121 LEU A C 1
ATOM 963 O O . LEU A 1 121 ? -22.839 -8.935 30.306 1.00 94.06 121 LEU A O 1
ATOM 967 N N . ALA A 1 122 ? -21.601 -7.218 29.579 1.00 94.62 122 ALA A N 1
ATOM 968 C CA . ALA A 1 122 ? -21.093 -6.867 30.903 1.00 94.62 122 ALA A CA 1
ATOM 969 C C . ALA A 1 122 ? -22.205 -6.363 31.838 1.00 94.62 122 ALA A C 1
ATOM 971 O O . ALA A 1 122 ? -22.234 -6.734 33.015 1.00 94.62 122 ALA A O 1
ATOM 972 N N . ARG A 1 123 ? -23.136 -5.547 31.324 1.00 94.69 123 ARG A N 1
ATOM 973 C CA . ARG A 1 123 ? -24.305 -5.072 32.082 1.00 94.69 123 ARG A CA 1
ATOM 974 C C . ARG A 1 123 ? -25.266 -6.215 32.405 1.00 94.69 123 ARG A C 1
ATOM 976 O O . ARG A 1 123 ? -25.709 -6.312 33.548 1.00 94.69 123 ARG A O 1
ATOM 983 N N . GLU A 1 124 ? -25.528 -7.092 31.441 1.00 96.19 124 GLU A N 1
ATOM 984 C CA . GLU A 1 12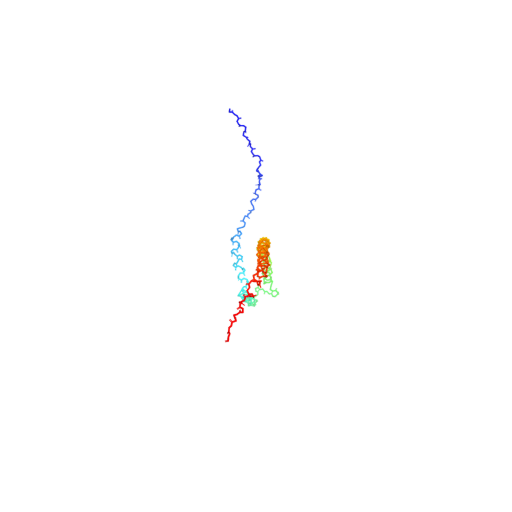4 ? -26.373 -8.278 31.621 1.00 96.19 124 GLU A CA 1
ATOM 985 C C . GLU A 1 124 ? -25.761 -9.245 32.652 1.00 96.19 124 GLU A C 1
ATOM 987 O O . GLU A 1 124 ? -26.444 -9.773 33.527 1.00 96.19 124 GLU A O 1
ATOM 992 N N . LEU A 1 125 ? -24.438 -9.431 32.623 1.00 94.94 125 LEU A N 1
ATOM 993 C CA . LEU A 1 125 ? -23.727 -10.248 33.606 1.00 94.94 125 LEU A CA 1
ATOM 994 C C . LEU A 1 125 ? -23.758 -9.617 35.005 1.00 94.94 125 LEU A C 1
ATOM 996 O O . LEU A 1 125 ? -23.897 -10.328 36.003 1.00 94.94 125 LEU A O 1
ATOM 1000 N N . ALA A 1 126 ? -23.631 -8.291 35.097 1.00 94.12 126 ALA A N 1
ATOM 1001 C CA . ALA A 1 126 ? -23.714 -7.572 36.363 1.00 94.12 126 ALA A CA 1
ATOM 1002 C C . ALA A 1 126 ? -25.118 -7.665 36.983 1.00 94.12 126 ALA A C 1
ATOM 1004 O O . ALA A 1 126 ? -25.231 -7.917 38.187 1.00 94.12 126 ALA A O 1
ATOM 1005 N N . SER A 1 127 ? -26.177 -7.521 36.178 1.00 94.06 127 SER A N 1
ATOM 1006 C CA . SER A 1 127 ? -27.562 -7.669 36.644 1.00 94.06 127 SER A CA 1
ATOM 1007 C C . SER A 1 127 ? -27.866 -9.114 37.054 1.00 94.06 127 SER A C 1
ATOM 1009 O O . SER A 1 127 ? -28.423 -9.342 38.133 1.00 94.06 127 SER A O 1
ATOM 1011 N N . LEU A 1 128 ? -27.406 -10.098 36.274 1.00 94.00 128 LEU A N 1
ATOM 1012 C CA . LEU A 1 128 ? -27.520 -11.515 36.615 1.00 94.00 128 LEU A CA 1
ATOM 1013 C C . LEU A 1 128 ? -26.815 -11.821 37.943 1.00 94.00 128 LEU A C 1
ATOM 1015 O O . LEU A 1 128 ? -27.412 -12.422 38.837 1.00 94.00 128 LEU A O 1
ATOM 1019 N N . ARG A 1 129 ? -25.577 -11.348 38.123 1.00 94.25 129 ARG A N 1
A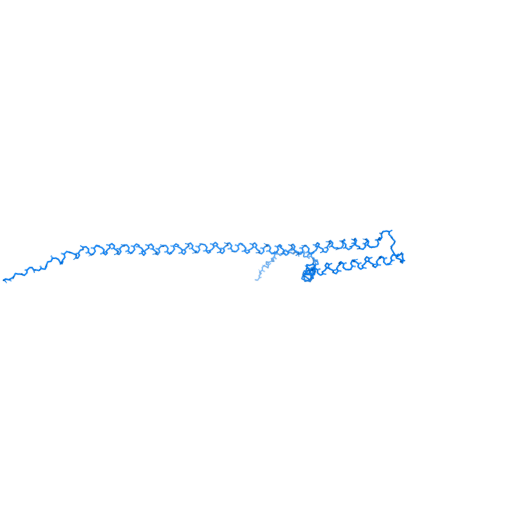TOM 1020 C CA . ARG A 1 129 ? -24.821 -11.517 39.373 1.00 94.25 129 ARG A CA 1
ATOM 1021 C C . ARG A 1 129 ? -25.540 -10.903 40.575 1.00 94.25 129 ARG A C 1
ATOM 1023 O O . ARG A 1 129 ? -25.544 -11.518 41.640 1.00 94.25 129 ARG A O 1
ATOM 1030 N N . ALA A 1 130 ? -26.136 -9.721 40.420 1.00 91.88 130 ALA A N 1
ATOM 1031 C CA . ALA A 1 130 ? -26.899 -9.076 41.487 1.00 91.88 130 ALA A CA 1
ATOM 1032 C C . ALA A 1 130 ? -28.121 -9.918 41.894 1.00 91.88 130 ALA A C 1
ATOM 1034 O O . ALA A 1 130 ? -28.309 -10.180 43.082 1.00 91.88 130 ALA A O 1
ATOM 1035 N N . SER A 1 131 ? -28.881 -10.425 40.915 1.00 91.94 131 SER A N 1
ATOM 1036 C CA . SER A 1 131 ? -30.055 -11.275 41.173 1.00 91.94 131 SER A CA 1
ATOM 1037 C C . SER A 1 131 ? -29.701 -12.592 41.882 1.00 91.94 131 SER A C 1
ATOM 1039 O O . SER A 1 131 ? -30.385 -12.998 42.821 1.00 91.94 131 SER A O 1
ATOM 1041 N N . ILE A 1 132 ? -28.584 -13.228 41.505 1.00 91.50 132 ILE A N 1
ATOM 1042 C CA . ILE A 1 132 ? -28.082 -14.441 42.171 1.00 91.50 132 ILE A CA 1
ATOM 1043 C C . ILE A 1 132 ? -27.622 -14.127 43.604 1.00 91.50 132 ILE A C 1
ATOM 1045 O O . ILE A 1 132 ? -27.885 -14.906 44.521 1.00 91.50 132 ILE A O 1
ATOM 1049 N N . GLY A 1 133 ? -26.962 -12.984 43.819 1.00 89.75 133 GLY A N 1
ATOM 1050 C CA . GLY A 1 133 ? -26.508 -12.552 45.145 1.00 89.75 133 GLY A CA 1
ATOM 1051 C C . GLY A 1 133 ? -27.651 -12.338 46.146 1.00 89.75 133 GLY A C 1
ATOM 1052 O O . GLY A 1 133 ? -27.532 -12.714 47.316 1.00 89.75 133 GLY A O 1
ATOM 1053 N N . GLU A 1 134 ? -28.774 -11.780 45.691 1.00 87.56 134 GLU A N 1
ATOM 1054 C CA . GLU A 1 134 ? -29.968 -11.572 46.518 1.00 87.56 134 GLU A CA 1
ATOM 1055 C C . GLU A 1 134 ? -30.630 -12.900 46.926 1.00 87.56 134 GLU A C 1
ATOM 1057 O O . GLU A 1 134 ? -30.970 -13.091 48.098 1.00 87.56 134 GLU A O 1
ATOM 1062 N N . LEU A 1 135 ? -30.728 -13.861 45.998 1.00 84.94 135 LEU A N 1
ATOM 1063 C CA . LEU A 1 135 ? -31.232 -15.211 46.287 1.00 84.94 135 LEU A CA 1
ATOM 1064 C C . LEU A 1 135 ? -30.347 -15.949 47.302 1.00 84.94 135 LEU A C 1
ATOM 1066 O O . LEU A 1 135 ? -30.859 -16.489 48.283 1.00 84.94 135 LEU A O 1
ATOM 1070 N N . ALA A 1 136 ? -29.023 -15.902 47.126 1.00 81.00 136 ALA A N 1
ATOM 1071 C CA . ALA A 1 136 ? -28.078 -16.541 48.043 1.00 81.00 136 ALA A CA 1
ATOM 1072 C C . ALA A 1 136 ? -28.157 -15.958 49.464 1.00 81.00 136 ALA A C 1
ATOM 1074 O O . ALA A 1 136 ? -28.121 -16.699 50.445 1.00 81.00 136 ALA A O 1
ATOM 1075 N N . THR A 1 137 ? -28.315 -14.636 49.585 1.00 84.94 137 THR A N 1
ATOM 1076 C CA . THR A 1 137 ? -28.450 -13.959 50.885 1.00 84.94 137 THR A CA 1
ATOM 1077 C C . THR A 1 137 ? -29.746 -14.369 51.583 1.00 84.94 137 THR A C 1
ATOM 1079 O O . THR A 1 137 ? -29.749 -14.639 52.785 1.00 84.94 137 THR A O 1
ATOM 1082 N N . ARG A 1 138 ? -30.851 -14.470 50.835 1.00 85.38 138 ARG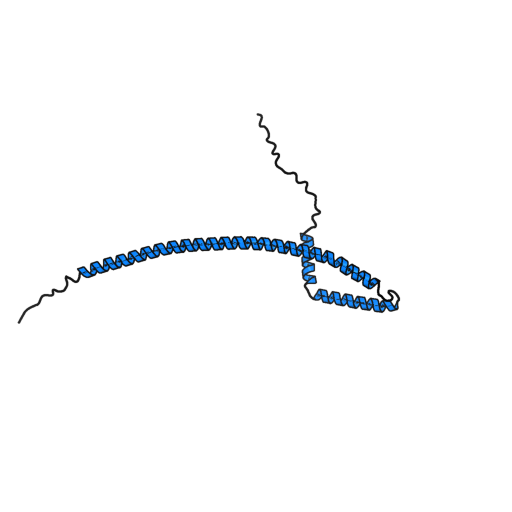 A N 1
ATOM 1083 C CA . ARG A 1 138 ? -32.144 -14.913 51.367 1.00 85.38 138 ARG A CA 1
ATOM 1084 C C . ARG A 1 138 ? -32.096 -16.350 51.884 1.00 85.38 138 ARG A C 1
ATOM 1086 O O . ARG A 1 138 ? -32.595 -16.609 52.981 1.00 85.38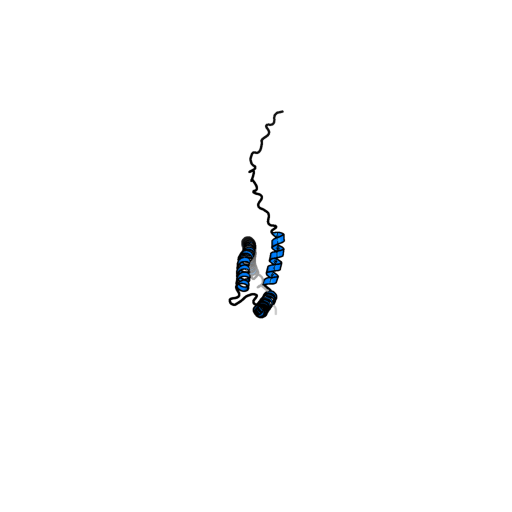 138 ARG A O 1
ATOM 1093 N N . ASP A 1 139 ? -31.516 -17.268 51.115 1.00 84.25 139 ASP A N 1
ATOM 1094 C CA . ASP A 1 139 ? -31.397 -18.671 51.523 1.00 84.25 139 ASP A CA 1
ATOM 1095 C C . ASP A 1 139 ? -30.439 -18.837 52.708 1.00 84.25 139 ASP A C 1
ATOM 1097 O O . ASP A 1 139 ? -30.748 -19.582 53.640 1.00 84.25 139 ASP A O 1
ATOM 1101 N N . PHE A 1 140 ? -29.341 -18.074 52.741 1.00 82.56 140 PHE A N 1
ATOM 1102 C CA . PHE A 1 140 ? -28.418 -18.046 53.876 1.00 82.56 140 PHE A CA 1
ATOM 1103 C C . PHE A 1 140 ? -29.108 -17.578 55.164 1.00 82.56 140 PHE A C 1
ATOM 1105 O O . PHE A 1 140 ? -29.101 -18.308 56.156 1.00 82.56 140 PHE A O 1
ATOM 1112 N N . ILE A 1 141 ? -29.785 -16.422 55.139 1.00 86.00 141 ILE A N 1
ATOM 1113 C CA . ILE A 1 141 ? -30.523 -15.902 56.304 1.00 86.00 141 ILE A CA 1
ATOM 1114 C C . ILE A 1 141 ? -31.586 -16.905 56.765 1.00 86.00 141 ILE A C 1
ATOM 1116 O O . ILE A 1 141 ? -31.733 -17.143 57.962 1.00 86.00 141 ILE A O 1
ATOM 1120 N N . ARG A 1 142 ? -32.313 -17.532 55.831 1.00 86.88 142 ARG A N 1
ATOM 1121 C CA . ARG A 1 142 ? -33.297 -18.570 56.164 1.00 86.88 142 ARG A CA 1
ATOM 1122 C C . ARG A 1 142 ? -32.643 -19.777 56.838 1.00 86.88 142 ARG A C 1
ATOM 1124 O O . ARG A 1 142 ? -33.220 -20.309 57.783 1.00 86.88 142 ARG A O 1
ATOM 1131 N N . SER A 1 143 ? -31.481 -20.213 56.359 1.00 87.88 143 SER A N 1
ATOM 1132 C CA . SER A 1 143 ? -30.763 -21.357 56.926 1.00 87.88 143 SER A CA 1
ATOM 1133 C C . SER A 1 143 ? -30.228 -21.078 58.333 1.00 87.88 143 SER A C 1
ATOM 1135 O O . SER A 1 143 ? -30.355 -21.934 59.205 1.00 87.88 143 SER A O 1
ATOM 1137 N N . GLU A 1 144 ? -29.730 -19.865 58.585 1.00 88.44 144 GLU A N 1
ATOM 1138 C CA . GLU A 1 144 ? -29.289 -19.431 59.914 1.00 88.44 144 GLU A CA 1
ATOM 1139 C C . GLU A 1 144 ? -30.469 -19.299 60.882 1.00 88.44 144 GLU A C 1
ATOM 1141 O O . GLU A 1 144 ? -30.418 -19.810 61.997 1.00 88.44 144 GLU A O 1
ATOM 1146 N N . MET A 1 145 ? -31.584 -18.714 60.435 1.00 83.12 145 MET A N 1
ATOM 1147 C CA . MET A 1 145 ? -32.820 -18.653 61.225 1.00 83.12 145 MET A CA 1
ATOM 1148 C C . MET A 1 145 ? -33.340 -20.053 61.578 1.00 83.12 145 MET A C 1
ATOM 1150 O O . MET A 1 145 ? -33.754 -20.287 62.709 1.00 83.12 145 MET A O 1
ATOM 1154 N N . ALA A 1 146 ? -33.311 -20.992 60.627 1.00 85.25 146 ALA A N 1
ATOM 1155 C CA . ALA A 1 146 ? -33.732 -22.371 60.862 1.00 85.25 146 ALA A CA 1
ATOM 1156 C C . ALA A 1 146 ? -32.800 -23.113 61.835 1.00 85.25 146 ALA A C 1
ATOM 1158 O O . ALA A 1 146 ? -33.286 -23.896 62.649 1.00 85.25 146 ALA A O 1
ATOM 1159 N N . ARG A 1 147 ? -31.486 -22.856 61.782 1.00 85.19 147 ARG A N 1
ATOM 1160 C CA . ARG A 1 147 ? -30.517 -23.376 62.759 1.00 85.19 147 ARG A CA 1
ATOM 1161 C C . ARG A 1 147 ? -30.793 -22.851 64.163 1.00 85.19 147 ARG A C 1
ATOM 1163 O O . ARG A 1 147 ? -30.941 -23.654 65.072 1.00 85.19 147 ARG A O 1
ATOM 1170 N N . LEU A 1 148 ? -30.928 -21.534 64.324 1.00 84.00 148 LEU A N 1
ATOM 1171 C CA . LEU A 1 148 ? -31.197 -20.914 65.626 1.00 84.00 148 LEU A CA 1
ATOM 1172 C C . LEU A 1 148 ? -32.526 -21.395 66.225 1.00 84.00 148 LEU A C 1
ATOM 1174 O O . LEU A 1 148 ? -32.583 -21.753 67.397 1.00 84.00 148 LEU A O 1
ATOM 1178 N N . ALA A 1 149 ? -33.577 -21.470 65.404 1.00 83.31 149 ALA A N 1
ATOM 1179 C CA . ALA A 1 149 ? -34.867 -22.006 65.832 1.00 83.31 149 ALA A CA 1
ATOM 1180 C C . ALA A 1 149 ? -34.799 -23.504 66.195 1.00 83.31 149 ALA A C 1
ATOM 1182 O O . ALA A 1 149 ? -35.538 -23.959 67.067 1.00 83.31 149 ALA A O 1
ATOM 1183 N N . GLY A 1 150 ? -33.931 -24.273 65.529 1.00 75.12 150 GLY A N 1
ATOM 1184 C CA . GLY A 1 150 ? -33.674 -25.679 65.845 1.00 75.12 150 GLY A CA 1
ATOM 1185 C C . GLY A 1 150 ? -32.930 -25.867 67.171 1.00 75.12 150 GLY A C 1
ATOM 1186 O O . GLY A 1 150 ? -33.331 -26.714 67.967 1.00 75.12 150 GLY A O 1
ATOM 1187 N N . ASP A 1 151 ? -31.915 -25.041 67.438 1.00 68.31 151 ASP A N 1
ATOM 1188 C CA . ASP A 1 151 ? -31.121 -25.092 68.675 1.00 68.31 151 ASP A CA 1
ATOM 1189 C C . ASP A 1 151 ? -31.952 -24.711 69.921 1.00 68.31 151 ASP A C 1
ATOM 1191 O O . ASP A 1 151 ? -31.789 -25.314 70.983 1.00 68.31 151 ASP A O 1
ATOM 1195 N N . GLU A 1 152 ? -32.904 -23.770 69.811 1.00 62.34 152 GLU A N 1
ATOM 1196 C CA . GLU A 1 152 ? -33.831 -23.447 70.915 1.00 62.34 152 GLU A CA 1
ATOM 1197 C C . GLU A 1 152 ? -34.817 -24.588 71.230 1.00 62.34 152 GLU A C 1
ATOM 1199 O O . GLU A 1 152 ? -35.220 -24.772 72.386 1.00 62.34 152 GLU A O 1
ATOM 1204 N N . HIS A 1 153 ? -35.214 -25.375 70.225 1.00 58.53 153 HIS A N 1
ATOM 1205 C CA . HIS A 1 153 ? -36.125 -26.505 70.430 1.00 58.53 153 HIS A CA 1
ATOM 1206 C C . HIS A 1 153 ? -35.432 -27.740 71.028 1.00 58.53 153 HIS A C 1
ATOM 1208 O O . HIS A 1 153 ? -36.078 -28.469 71.782 1.00 58.53 153 HIS A O 1
ATOM 1214 N N . ASP A 1 154 ? -34.136 -27.950 70.777 1.00 57.66 154 ASP A N 1
ATOM 1215 C CA . ASP A 1 154 ? -33.380 -29.087 71.335 1.00 57.66 154 ASP A CA 1
ATOM 1216 C C . ASP A 1 154 ? -33.033 -28.887 72.828 1.00 57.66 154 ASP A C 1
ATOM 1218 O O . ASP A 1 154 ? -33.105 -29.817 73.632 1.00 57.66 154 ASP A O 1
ATOM 1222 N N . GLY A 1 155 ? -32.788 -27.642 73.259 1.00 55.84 155 GLY A N 1
ATOM 1223 C CA . GLY A 1 155 ? -32.513 -27.314 74.668 1.00 55.84 155 GLY A CA 1
ATOM 1224 C C . GLY A 1 155 ? -33.706 -27.468 75.627 1.00 55.84 155 GLY A C 1
ATOM 1225 O O . GLY A 1 155 ? -33.519 -27.471 76.845 1.00 55.84 155 GLY A O 1
ATOM 1226 N N . THR A 1 156 ? -34.930 -27.613 75.106 1.00 55.25 156 THR A N 1
ATOM 1227 C CA . THR A 1 156 ? -36.155 -27.676 75.926 1.00 55.25 156 THR A CA 1
ATOM 1228 C C . THR A 1 156 ? -36.708 -29.107 76.086 1.00 55.25 156 THR A C 1
ATOM 1230 O O . THR A 1 156 ? -37.552 -29.332 76.957 1.00 55.25 156 THR A O 1
ATOM 1233 N N . ASP A 1 157 ? -36.202 -30.102 75.338 1.00 55.22 157 ASP A N 1
ATOM 1234 C CA . ASP A 1 157 ? -36.599 -31.523 75.483 1.00 55.22 157 ASP A CA 1
ATOM 1235 C C . ASP A 1 157 ? -35.608 -32.378 76.314 1.00 55.22 157 ASP A C 1
ATOM 1237 O O . ASP A 1 157 ? -35.968 -33.460 76.784 1.00 55.22 157 ASP A O 1
ATOM 1241 N N . ASP A 1 158 ? -34.407 -31.876 76.646 1.00 56.00 158 ASP A N 1
ATOM 1242 C CA . ASP A 1 158 ? -33.444 -32.587 77.524 1.00 56.00 158 ASP A CA 1
ATOM 1243 C C . ASP A 1 158 ? -33.767 -32.475 79.038 1.00 56.00 158 ASP A C 1
ATOM 1245 O O . ASP A 1 158 ? -33.024 -32.919 79.913 1.00 56.00 158 ASP A O 1
ATOM 1249 N N . GLY A 1 159 ? -34.927 -31.913 79.394 1.00 54.38 159 GLY A N 1
ATOM 1250 C CA . GLY A 1 159 ? -35.411 -31.822 80.779 1.00 54.38 159 GLY A CA 1
ATOM 1251 C C . GLY A 1 159 ? -36.309 -32.982 81.233 1.00 54.38 159 GLY A C 1
ATOM 1252 O O . GLY A 1 159 ? -36.634 -33.073 82.419 1.00 54.38 159 GLY A O 1
ATOM 1253 N N . ARG A 1 160 ? -36.750 -33.873 80.327 1.00 54.97 160 ARG A N 1
ATOM 1254 C CA . ARG A 1 160 ? -37.820 -34.856 80.627 1.00 54.97 160 ARG A CA 1
ATOM 1255 C C . ARG A 1 160 ? -37.431 -36.333 80.595 1.00 54.97 160 ARG A C 1
ATOM 1257 O O . ARG A 1 160 ? -38.307 -37.175 80.794 1.00 54.97 160 ARG A O 1
ATOM 1264 N N . ARG A 1 161 ? -36.150 -36.684 80.419 1.00 55.69 161 ARG A N 1
ATOM 1265 C CA . ARG A 1 161 ? -35.705 -38.099 80.357 1.00 55.69 161 ARG A CA 1
ATOM 1266 C C . ARG A 1 161 ? -34.629 -38.522 81.368 1.00 55.69 161 ARG A C 1
ATOM 1268 O O . ARG A 1 161 ? -34.024 -39.578 81.207 1.00 55.69 161 ARG A O 1
ATOM 1275 N N . ARG A 1 162 ? -34.444 -37.794 82.477 1.00 56.81 162 ARG A N 1
ATOM 1276 C CA . ARG A 1 162 ? -33.695 -38.282 83.659 1.00 56.81 162 ARG A CA 1
ATOM 1277 C C . ARG A 1 162 ? -34.630 -38.510 84.847 1.00 56.81 162 ARG A C 1
ATOM 1279 O O . ARG A 1 162 ? -34.691 -37.718 85.777 1.00 56.81 162 ARG A O 1
ATOM 1286 N N . GLY A 1 163 ? -35.376 -39.610 84.807 1.00 56.91 163 GLY A N 1
ATOM 1287 C CA . GLY A 1 163 ? -36.312 -39.984 85.870 1.00 56.91 163 GLY A CA 1
ATOM 1288 C C . GLY A 1 163 ? -36.806 -41.422 85.750 1.00 56.91 163 GLY A C 1
ATOM 1289 O O . GLY A 1 163 ? -38.005 -41.664 85.813 1.00 56.91 163 GLY A O 1
ATOM 1290 N N . GLY A 1 164 ? -35.902 -42.379 85.521 1.00 58.25 164 GLY A N 1
ATOM 1291 C CA . GLY A 1 164 ? -36.232 -43.805 85.592 1.00 58.25 164 GLY A CA 1
ATOM 1292 C C . GLY A 1 164 ? -36.336 -44.263 87.058 1.00 58.25 164 GLY A C 1
ATOM 1293 O O . GLY A 1 164 ? -35.400 -44.011 87.820 1.00 58.25 164 GLY A O 1
ATOM 1294 N N . PRO A 1 165 ? -37.442 -44.898 87.488 1.00 59.34 165 PRO A N 1
ATOM 1295 C CA . PRO A 1 165 ? -37.694 -45.210 88.892 1.00 59.34 165 PRO A CA 1
ATOM 1296 C C . PRO A 1 165 ? -36.728 -46.272 89.435 1.00 59.34 165 PRO A C 1
ATOM 1298 O O . PRO A 1 165 ? -36.566 -47.349 88.863 1.00 59.34 165 PRO A O 1
ATOM 1301 N N . ARG A 1 166 ? -36.122 -45.972 90.592 1.00 60.12 166 ARG A N 1
ATOM 1302 C CA . ARG A 1 166 ? -35.417 -46.947 91.432 1.00 60.12 166 ARG A CA 1
ATOM 1303 C C . ARG A 1 166 ? -36.418 -48.000 91.901 1.00 60.12 166 ARG A C 1
ATOM 1305 O O . ARG A 1 166 ? -37.333 -47.692 92.659 1.00 60.12 166 ARG A O 1
ATOM 1312 N N . GLN A 1 167 ? -36.233 -49.230 91.446 1.00 65.81 167 GLN A N 1
ATOM 1313 C CA . GLN A 1 167 ? -36.988 -50.392 91.894 1.00 65.81 167 GLN A CA 1
ATOM 1314 C C . GLN A 1 167 ? -36.302 -50.972 93.145 1.00 65.81 167 GLN A C 1
ATOM 1316 O O . GLN A 1 167 ? -35.105 -51.254 93.086 1.00 65.81 167 GLN A O 1
ATOM 1321 N N . PRO A 1 168 ? -37.002 -51.134 94.283 1.00 68.69 168 PRO A N 1
ATOM 1322 C CA . PRO A 1 168 ? -36.482 -51.859 95.432 1.00 68.69 168 PRO A CA 1
ATOM 1323 C C . PRO A 1 168 ? -37.029 -53.290 95.422 1.00 68.69 168 PRO A C 1
ATOM 1325 O O . PRO A 1 168 ? -38.236 -53.462 95.241 1.00 68.69 168 PRO A O 1
ATOM 1328 N N . ARG A 1 169 ? -36.192 -54.306 95.672 1.00 50.59 169 ARG A N 1
ATOM 1329 C CA . ARG A 1 169 ? -36.585 -55.488 96.464 1.00 50.59 169 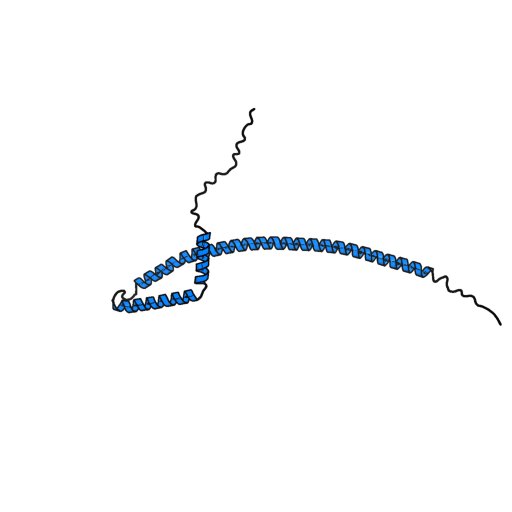ARG A CA 1
ATOM 1330 C C . ARG A 1 169 ? -35.465 -56.517 96.644 1.00 50.59 169 ARG A C 1
ATOM 1332 O O . ARG A 1 169 ? -34.875 -56.931 95.658 1.00 50.59 169 ARG A O 1
ATOM 1339 N N . ASN A 1 170 ? -35.350 -56.919 97.917 1.00 55.78 170 ASN A N 1
ATOM 1340 C CA . ASN A 1 170 ? -34.899 -58.183 98.520 1.00 55.78 170 ASN A CA 1
ATOM 1341 C C . ASN A 1 170 ? -33.602 -58.832 98.049 1.00 55.78 170 ASN A C 1
ATOM 1343 O O . ASN A 1 170 ? -33.607 -59.449 96.966 1.00 55.78 170 ASN A O 1
#

Foldseek 3Di:
DDDDDDDPPPDPPPPPPPDPPPPCVVVVVVLVVVCVLVVDCVNVVVVVVVVVVVVVVVVVCVVVVPADPPRPVVVVVVVVVVVVVVVVVVVSVVVVVVVVVVVVVVVVVVVVVVVVVVVVVVVVVVVVVVVVVVVVVVVVVVVVVVVVVVVVVVVVVVPPPPDDDDDDDD

pLDDT: mean 76.95, std 13.95, range [45.66, 96.19]

Radius of gyration: 45.84 Å; chains: 1; bounding box: 92×82×138 Å